Protein AF-A0A382EFL1-F1 (afdb_monomer_lite)

InterPro domains:
  IPR002048 EF-hand domain [PF13202] (67-88)
  IPR002048 EF-hand domain [PS50222] (62-89)
  IPR011992 EF-hand domain pair [SSF47473] (65-88)
  IPR018247 EF-Hand 1, calcium-binding site [PS00018] (75-87)

Secondary structure (DSSP, 8-state):
-HHHHHHHHHHHHHHHHHHHHHHTTS--PPPP-------SPPTT-PPPTTPPPP--S-HHHHHHHHHHHHHHHH-SS-SSS--TTGGG-

Foldseek 3Di:
DVVVVVVVVVVVVVVVVVVVVPPVPPDPDDPDPDPPPCPDDPPPPDDPPPDQPDDPVPPVVNVVSVVVVVQVVLPPVVPSDRDPVSVVD

Organism: NCBI:txid408172

Sequence (89 aa):
MVRRFAVDCAVMGLTLGVVHAQDDMMGDEPPPPHPEVVLAPPEGFEPPEDMPPRMTGDPEADAGAMLDTFFQLMDADGSGAIDFEEFKA

Radius of gyration: 32.82 Å; chains: 1; bounding box: 54×45×85 Å

pLDDT: mean 70.11, std 13.49, range [45.84, 93.25]

Structure (mmCIF, N/CA/C/O backbone):
data_AF-A0A382EFL1-F1
#
_entry.id   AF-A0A382EFL1-F1
#
loop_
_atom_site.group_PDB
_atom_site.id
_atom_site.type_symbol
_atom_site.label_atom_id
_atom_site.label_alt_id
_atom_site.label_comp_id
_atom_site.label_asym_id
_atom_site.label_entity_id
_atom_site.label_seq_id
_atom_site.pdbx_PDB_ins_code
_atom_site.Cartn_x
_atom_site.Cartn_y
_atom_site.Cartn_z
_atom_site.occupancy
_atom_site.B_iso_or_equiv
_atom_site.auth_seq_id
_atom_site.auth_comp_id
_atom_site.auth_asym_id
_atom_site.auth_atom_id
_atom_site.pdbx_PDB_model_num
ATOM 1 N N . MET A 1 1 ? 24.081 30.995 -72.112 1.00 59.00 1 MET A N 1
ATOM 2 C CA . MET A 1 1 ? 24.438 29.772 -71.353 1.00 59.00 1 MET A CA 1
ATOM 3 C C . MET A 1 1 ? 25.164 30.070 -70.038 1.00 59.00 1 MET A C 1
ATOM 5 O O . MET A 1 1 ? 24.804 29.465 -69.042 1.00 59.00 1 MET A O 1
ATOM 9 N N . VAL A 1 2 ? 26.078 31.048 -69.986 1.00 59.31 2 VAL A N 1
ATOM 10 C CA . VAL A 1 2 ? 26.881 31.411 -68.790 1.00 59.31 2 VAL A CA 1
ATOM 11 C C . VAL A 1 2 ? 26.058 31.782 -67.537 1.00 59.31 2 VAL A C 1
ATOM 13 O O . VAL A 1 2 ? 26.422 31.409 -66.430 1.00 59.31 2 VAL A O 1
ATOM 16 N N . ARG A 1 3 ? 24.907 32.457 -67.690 1.00 57.16 3 ARG A N 1
ATOM 17 C CA . ARG A 1 3 ? 24.054 32.867 -66.552 1.00 57.16 3 ARG A CA 1
ATOM 18 C C . ARG A 1 3 ? 23.372 31.707 -65.815 1.00 57.16 3 ARG A C 1
ATOM 20 O O . ARG A 1 3 ? 23.084 31.852 -64.639 1.00 57.16 3 ARG A O 1
ATOM 27 N N . ARG A 1 4 ? 23.113 30.582 -66.494 1.00 58.56 4 ARG A N 1
ATOM 28 C CA . ARG A 1 4 ? 22.501 29.389 -65.878 1.00 58.56 4 ARG A CA 1
ATOM 29 C C . ARG A 1 4 ? 23.523 28.659 -65.002 1.00 58.56 4 ARG A C 1
ATOM 31 O O . ARG A 1 4 ? 23.261 28.443 -63.832 1.00 58.56 4 ARG A O 1
ATOM 38 N N . PHE A 1 5 ? 24.735 28.476 -65.528 1.00 60.66 5 PHE A N 1
ATOM 39 C CA . PHE A 1 5 ? 25.871 27.926 -64.782 1.00 60.66 5 PHE A CA 1
ATOM 40 C C . PHE A 1 5 ? 26.218 28.728 -63.522 1.00 60.66 5 PHE A C 1
ATOM 42 O O . PHE A 1 5 ? 26.488 28.142 -62.482 1.00 60.66 5 PHE A O 1
ATOM 49 N N . ALA A 1 6 ? 26.175 30.063 -63.588 1.00 65.06 6 ALA A N 1
ATOM 50 C CA . ALA A 1 6 ? 26.443 30.898 -62.417 1.00 65.06 6 ALA A CA 1
ATOM 51 C C . ALA A 1 6 ? 25.407 30.700 -61.293 1.00 65.06 6 ALA A C 1
ATOM 53 O O . ALA A 1 6 ? 25.768 30.714 -60.119 1.00 65.06 6 ALA A O 1
ATOM 54 N N . VAL A 1 7 ? 24.134 30.490 -61.648 1.00 67.81 7 VAL A N 1
ATOM 55 C CA . VAL A 1 7 ? 23.063 30.209 -60.681 1.00 67.81 7 VAL A CA 1
ATOM 56 C C . VAL A 1 7 ? 23.217 28.803 -60.102 1.00 67.81 7 VAL A C 1
ATOM 58 O O . VAL A 1 7 ? 23.110 28.641 -58.891 1.00 67.81 7 VAL A O 1
ATOM 61 N N . ASP A 1 8 ? 23.555 27.813 -60.928 1.00 65.50 8 ASP A N 1
ATOM 62 C CA . ASP A 1 8 ? 23.742 26.431 -60.472 1.00 65.50 8 ASP A CA 1
ATOM 63 C C . ASP A 1 8 ? 24.926 26.309 -59.492 1.00 65.50 8 ASP A C 1
ATOM 65 O O . ASP A 1 8 ? 24.803 25.675 -58.443 1.00 65.50 8 ASP A O 1
ATOM 69 N N . CYS A 1 9 ? 26.046 26.994 -59.759 1.00 64.12 9 CYS A N 1
ATOM 70 C CA . CYS A 1 9 ? 27.179 27.053 -58.829 1.00 64.12 9 CYS A CA 1
ATOM 71 C C . CYS A 1 9 ? 26.827 27.768 -57.514 1.00 64.12 9 CYS A C 1
ATOM 73 O O . CYS A 1 9 ? 27.277 27.344 -56.450 1.00 64.12 9 CYS A O 1
ATOM 75 N N . ALA A 1 10 ? 26.012 28.827 -57.568 1.00 65.44 10 ALA A N 1
ATOM 76 C CA . ALA A 1 10 ? 25.576 29.546 -56.373 1.00 65.44 10 ALA A CA 1
ATOM 77 C C . ALA A 1 10 ? 24.659 28.686 -55.488 1.00 65.44 10 ALA A C 1
ATOM 79 O O . ALA A 1 10 ? 24.827 28.675 -54.271 1.00 65.44 10 ALA A O 1
ATOM 80 N N . VAL A 1 11 ? 23.737 27.923 -56.085 1.00 64.00 11 VAL A N 1
ATOM 81 C CA . VAL A 1 11 ? 22.847 27.007 -55.352 1.00 64.00 11 VAL A CA 1
ATOM 82 C C . VAL A 1 11 ? 23.642 25.867 -54.707 1.00 64.00 11 VAL A C 1
ATOM 84 O O . VAL A 1 11 ? 23.448 25.595 -53.525 1.00 64.00 11 VAL A O 1
ATOM 87 N N . MET A 1 12 ? 24.591 25.253 -55.426 1.00 60.06 12 MET A N 1
ATOM 88 C CA . MET A 1 12 ? 25.440 24.198 -54.851 1.00 60.06 12 MET A CA 1
ATOM 89 C C . MET A 1 12 ? 26.321 24.713 -53.701 1.00 60.06 12 MET A C 1
ATOM 91 O O . MET A 1 12 ? 26.408 24.063 -52.657 1.00 60.06 12 MET A O 1
ATOM 95 N N . GLY A 1 13 ? 26.921 25.900 -53.846 1.00 59.91 13 GLY A N 1
ATOM 96 C CA . GLY A 1 13 ? 27.728 26.515 -52.787 1.00 59.91 13 GLY A CA 1
ATOM 97 C C . GLY A 1 13 ? 26.928 26.803 -51.512 1.00 59.91 13 GLY A C 1
ATOM 98 O O . GLY A 1 13 ? 27.428 26.588 -50.409 1.00 59.91 13 GLY A O 1
ATOM 99 N N . LEU A 1 14 ? 25.663 27.212 -51.653 1.00 57.84 14 LEU A N 1
ATOM 100 C CA . LEU A 1 14 ? 24.779 27.501 -50.520 1.00 57.84 14 LEU A CA 1
ATOM 101 C C . LEU A 1 14 ? 24.356 26.228 -49.765 1.00 57.84 14 LEU A C 1
ATOM 103 O O . LEU A 1 14 ? 24.180 26.272 -48.551 1.00 57.84 14 LEU A O 1
ATOM 107 N N . THR A 1 15 ? 24.252 25.085 -50.454 1.00 58.06 15 THR A N 1
ATOM 108 C CA . THR A 1 15 ? 23.924 23.795 -49.818 1.00 58.06 15 THR A CA 1
ATOM 109 C C . THR A 1 15 ? 25.097 23.151 -49.073 1.00 58.06 15 THR A C 1
ATOM 111 O O . THR A 1 15 ? 24.880 22.525 -48.042 1.00 58.06 15 THR A O 1
ATOM 114 N N . LEU A 1 16 ? 26.340 23.324 -49.543 1.00 53.31 16 LEU A N 1
ATOM 115 C CA . LEU A 1 16 ? 27.521 22.723 -48.903 1.00 53.31 16 LEU A CA 1
ATOM 116 C C . LEU A 1 16 ? 28.024 23.524 -47.689 1.00 53.31 16 LEU A C 1
ATOM 118 O O . LEU A 1 16 ? 28.574 22.939 -46.759 1.00 53.31 16 LEU A O 1
ATOM 122 N N . GLY A 1 17 ? 27.813 24.846 -47.664 1.00 52.12 17 GLY A N 1
ATOM 123 C CA . GLY A 1 17 ? 28.257 25.707 -46.558 1.00 52.12 17 GLY A CA 1
ATOM 124 C C . GLY A 1 17 ? 27.512 25.490 -45.234 1.00 52.12 17 GLY A C 1
ATOM 125 O O . GLY A 1 17 ? 28.092 25.700 -44.174 1.00 52.12 17 GLY A O 1
ATOM 126 N N . VAL A 1 18 ? 26.251 25.040 -45.272 1.00 51.97 18 VAL A N 1
ATOM 127 C CA . VAL A 1 18 ? 25.450 24.781 -44.057 1.00 51.97 18 VAL A CA 1
ATOM 128 C C . VAL A 1 18 ? 25.894 23.503 -43.334 1.00 51.97 18 VAL A C 1
ATOM 130 O O . VAL A 1 18 ? 25.783 23.435 -42.116 1.00 51.97 18 VAL A O 1
ATOM 133 N N . VAL A 1 19 ? 26.440 22.517 -44.055 1.00 48.03 19 VAL A N 1
ATOM 134 C CA . VAL A 1 19 ? 26.843 21.225 -43.469 1.00 48.03 19 VAL A CA 1
ATOM 135 C C . VAL A 1 19 ? 28.178 21.337 -42.721 1.00 48.03 19 VAL A C 1
ATOM 137 O O . VAL A 1 19 ? 28.302 20.830 -41.614 1.00 48.03 19 VAL A O 1
ATOM 140 N N . HIS A 1 20 ? 2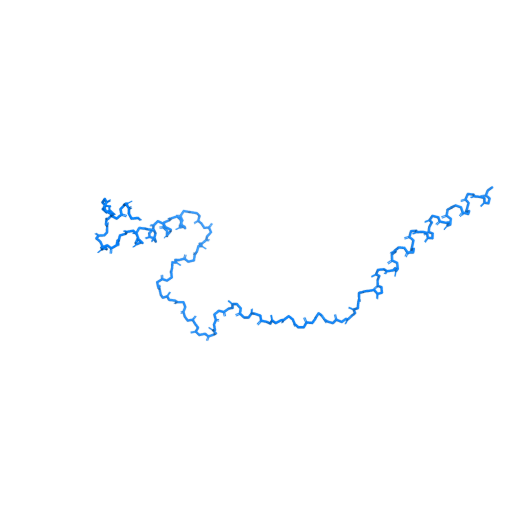9.153 22.081 -43.256 1.00 46.38 20 HIS A N 1
ATOM 141 C CA . HIS A 1 20 ? 30.491 22.178 -42.646 1.00 46.38 20 HIS A CA 1
ATOM 142 C C . HIS A 1 20 ? 30.548 23.012 -41.353 1.00 46.38 20 HIS A C 1
ATOM 144 O O . HIS A 1 20 ? 31.497 22.881 -40.592 1.00 46.38 20 HIS A O 1
ATOM 150 N N . ALA A 1 21 ? 29.558 23.872 -41.086 1.00 51.59 21 ALA A N 1
ATOM 151 C CA . ALA A 1 21 ? 29.544 24.694 -39.872 1.00 51.59 21 ALA A CA 1
ATOM 152 C C . ALA A 1 21 ? 29.066 23.936 -38.617 1.00 51.59 21 ALA A C 1
ATOM 154 O O . ALA A 1 21 ? 29.156 24.479 -37.518 1.00 51.59 21 ALA A O 1
ATOM 155 N N . GLN A 1 22 ? 28.530 22.719 -38.769 1.00 46.03 22 GLN A N 1
ATOM 156 C CA . GLN A 1 22 ? 28.042 21.920 -37.640 1.00 46.03 22 GLN A CA 1
ATOM 157 C C . GLN A 1 22 ? 29.011 20.815 -37.204 1.00 46.03 22 GLN A C 1
ATOM 159 O O . GLN A 1 22 ? 28.967 20.437 -36.037 1.00 46.03 22 GLN A O 1
ATOM 164 N N . ASP A 1 23 ? 29.905 20.346 -38.081 1.00 45.84 23 ASP A N 1
ATOM 165 C CA . ASP A 1 23 ? 30.829 19.254 -37.736 1.00 45.84 23 ASP A CA 1
ATOM 166 C C . ASP A 1 23 ? 31.970 19.700 -36.797 1.00 45.84 23 ASP A C 1
ATOM 168 O O . ASP A 1 23 ? 32.364 18.934 -35.924 1.00 45.84 23 ASP A O 1
ATOM 172 N N . ASP A 1 24 ? 32.442 20.953 -36.875 1.00 47.97 24 ASP A N 1
ATOM 173 C CA . ASP A 1 24 ? 33.531 21.465 -36.010 1.00 47.97 24 ASP A CA 1
ATOM 174 C C . ASP A 1 24 ? 33.091 21.822 -34.572 1.00 47.97 24 ASP A C 1
ATOM 176 O O . ASP A 1 24 ? 33.923 22.140 -33.723 1.00 47.97 24 ASP A O 1
ATOM 180 N N . MET A 1 25 ? 31.788 21.787 -34.268 1.00 49.88 25 MET A N 1
ATOM 181 C CA . MET A 1 25 ? 31.263 22.072 -32.920 1.00 49.88 25 MET A CA 1
ATOM 182 C C . MET A 1 25 ? 30.957 20.802 -32.117 1.00 49.88 25 MET A C 1
ATOM 184 O O . MET A 1 25 ? 30.433 20.885 -31.006 1.00 49.88 25 MET A O 1
ATOM 188 N N . MET A 1 26 ? 31.293 19.630 -32.656 1.00 59.03 26 MET A N 1
ATOM 189 C CA . MET A 1 26 ? 31.218 18.357 -31.947 1.00 59.03 26 MET A CA 1
ATOM 190 C C . MET A 1 26 ? 32.596 18.075 -31.356 1.00 59.03 26 MET A C 1
ATOM 192 O O . MET A 1 26 ? 33.348 17.241 -31.847 1.00 59.03 26 MET A O 1
ATOM 196 N N . GLY A 1 27 ? 32.957 18.857 -30.336 1.00 56.31 27 GLY A N 1
ATOM 197 C CA . GLY A 1 27 ? 34.188 18.644 -29.592 1.00 56.31 27 GLY A CA 1
ATOM 198 C C . GLY A 1 27 ? 34.277 17.197 -29.109 1.00 56.31 27 GLY A C 1
ATOM 199 O O . GLY A 1 27 ? 33.355 16.700 -28.467 1.00 56.31 27 GLY A O 1
ATOM 200 N N . ASP A 1 28 ? 35.415 16.559 -29.378 1.00 61.38 28 ASP A N 1
ATOM 201 C CA . ASP A 1 28 ? 35.863 15.277 -28.811 1.00 61.38 28 ASP A CA 1
ATOM 202 C C . ASP A 1 28 ? 36.074 15.341 -27.276 1.00 61.38 28 ASP A C 1
ATOM 204 O O . ASP A 1 28 ? 36.847 14.569 -26.703 1.00 61.38 28 ASP A O 1
ATOM 208 N N . GLU A 1 29 ? 35.427 16.273 -26.571 1.00 59.22 29 GLU A N 1
ATOM 209 C CA . GLU A 1 29 ? 35.470 16.296 -25.116 1.00 59.22 29 GLU A CA 1
ATOM 210 C C . GLU A 1 29 ? 34.511 15.232 -24.574 1.00 59.22 29 GLU A C 1
ATOM 212 O O . GLU A 1 29 ? 33.309 15.276 -24.860 1.00 59.22 29 GLU A O 1
ATOM 217 N N . PRO A 1 30 ? 35.010 14.264 -23.781 1.00 66.75 30 PRO A N 1
ATOM 218 C CA . PRO A 1 30 ? 34.131 13.343 -23.085 1.00 66.75 30 PRO A CA 1
ATOM 219 C C . PRO A 1 30 ? 33.146 14.167 -22.245 1.00 66.75 30 PRO A C 1
ATOM 221 O O . PRO A 1 30 ? 33.557 15.163 -21.638 1.00 66.75 30 PRO A O 1
ATOM 224 N N . PRO A 1 31 ? 31.854 13.788 -22.206 1.00 67.25 31 PRO A N 1
ATOM 225 C CA . PRO A 1 31 ? 30.872 14.512 -21.417 1.00 67.25 31 PRO A CA 1
ATOM 226 C C . PRO A 1 31 ? 31.399 14.668 -19.986 1.00 67.25 31 PRO A C 1
ATOM 228 O O . PRO A 1 31 ? 31.995 13.720 -19.459 1.00 67.25 31 PRO A O 1
ATOM 231 N N . PRO A 1 32 ? 31.208 15.842 -19.351 1.00 69.06 32 PRO A N 1
ATOM 232 C CA . PRO A 1 32 ? 31.631 16.029 -17.974 1.00 69.06 32 PRO A CA 1
ATOM 233 C C . PRO A 1 32 ? 31.040 14.891 -17.136 1.00 69.06 32 PRO A C 1
ATOM 235 O O . PRO A 1 32 ? 29.884 14.513 -17.378 1.00 69.06 32 PRO A O 1
ATOM 238 N N . PRO A 1 33 ? 31.814 14.318 -16.194 1.00 71.31 33 PRO A N 1
ATOM 239 C CA . PRO A 1 33 ? 31.331 13.229 -15.364 1.00 71.31 33 PRO A CA 1
ATOM 240 C C . PRO A 1 33 ? 30.044 13.700 -14.700 1.00 71.31 33 PRO A C 1
ATOM 242 O O . PRO A 1 33 ? 30.032 14.652 -13.917 1.00 71.31 33 PRO A O 1
ATOM 245 N N . HIS A 1 34 ? 28.937 13.079 -15.090 1.00 58.03 34 HIS A N 1
ATOM 246 C CA . HIS A 1 34 ? 27.669 13.286 -14.420 1.00 58.03 34 HIS A CA 1
ATOM 247 C C . HIS A 1 34 ? 27.885 12.809 -12.982 1.00 58.03 34 HIS A C 1
ATOM 249 O O . HIS A 1 34 ? 28.527 11.771 -12.795 1.00 58.03 34 HIS A O 1
ATOM 255 N N . PRO A 1 35 ? 27.408 13.540 -11.960 1.00 62.53 35 PRO A N 1
ATOM 256 C CA . PRO A 1 35 ? 27.408 12.995 -10.616 1.00 62.53 35 PRO A CA 1
ATOM 257 C C . PRO A 1 35 ? 26.669 11.661 -10.684 1.00 62.53 35 PRO A C 1
ATOM 259 O O . PRO A 1 35 ? 25.514 11.608 -11.111 1.00 62.53 35 PRO A O 1
ATOM 262 N N . GLU A 1 36 ? 27.366 10.582 -10.342 1.00 57.88 36 GLU A N 1
ATOM 263 C CA . GLU A 1 36 ? 26.783 9.253 -10.261 1.00 57.88 36 GLU A CA 1
ATOM 264 C C . GLU A 1 36 ? 25.805 9.287 -9.088 1.00 57.88 36 GLU A C 1
ATOM 266 O O . GLU A 1 36 ? 26.165 9.108 -7.925 1.00 57.88 36 GLU A O 1
ATOM 271 N N . VAL A 1 37 ? 24.556 9.653 -9.378 1.00 64.25 37 VAL A N 1
ATOM 272 C CA . VAL A 1 37 ? 23.475 9.533 -8.413 1.00 64.25 37 VAL A CA 1
ATOM 273 C C . VAL A 1 37 ? 23.243 8.037 -8.284 1.00 64.25 37 VAL A C 1
ATOM 275 O O . VAL A 1 37 ? 22.555 7.433 -9.106 1.00 64.25 37 VAL A O 1
ATOM 278 N N . VAL A 1 38 ? 23.873 7.425 -7.282 1.00 60.94 38 VAL A N 1
ATOM 279 C CA . VAL A 1 38 ? 23.615 6.039 -6.897 1.00 60.94 38 VAL A CA 1
ATOM 280 C C . VAL A 1 38 ? 22.185 5.997 -6.352 1.00 60.94 38 VAL A C 1
ATOM 28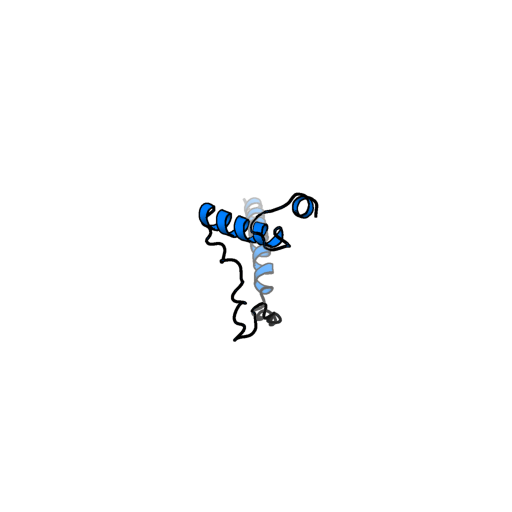2 O O . VAL A 1 38 ? 21.941 6.164 -5.164 1.00 60.94 38 VAL A O 1
ATOM 285 N N . LEU A 1 39 ? 21.218 5.857 -7.263 1.00 64.19 39 LEU A N 1
ATOM 286 C CA . LEU A 1 39 ? 19.795 5.657 -6.967 1.00 64.19 39 LEU A CA 1
ATOM 287 C C . LEU A 1 39 ? 19.518 4.227 -6.477 1.00 64.19 39 LEU A C 1
ATOM 289 O O . LEU A 1 39 ? 18.384 3.900 -6.130 1.00 64.19 39 LEU A O 1
ATOM 293 N N . ALA A 1 40 ? 20.538 3.365 -6.488 1.00 65.38 40 ALA A N 1
ATOM 294 C CA . ALA A 1 40 ? 20.447 2.012 -5.977 1.00 65.38 40 ALA A CA 1
ATOM 295 C C . ALA A 1 40 ? 20.538 2.017 -4.441 1.00 65.38 40 ALA A C 1
ATOM 297 O O . ALA A 1 40 ? 21.327 2.779 -3.873 1.00 65.38 40 ALA A O 1
ATOM 298 N N . PRO A 1 41 ? 19.774 1.148 -3.759 1.00 67.81 41 PRO A N 1
ATOM 299 C CA . PRO A 1 41 ? 20.032 0.833 -2.364 1.00 67.81 41 PRO A CA 1
ATOM 300 C C . PRO A 1 41 ? 21.506 0.429 -2.178 1.00 67.81 41 PRO A C 1
ATOM 302 O O . PRO A 1 41 ? 22.072 -0.199 -3.079 1.00 67.81 41 PRO A O 1
ATOM 305 N N . PRO A 1 42 ? 22.139 0.775 -1.044 1.00 74.44 42 PRO A N 1
ATOM 306 C CA . PRO A 1 42 ? 23.514 0.369 -0.767 1.00 74.44 42 PRO A CA 1
ATOM 307 C C . PRO A 1 42 ? 23.665 -1.154 -0.883 1.00 74.44 42 PRO A C 1
ATOM 309 O O . PRO A 1 42 ? 22.745 -1.904 -0.550 1.00 74.44 42 PRO A O 1
ATOM 312 N N . GLU A 1 43 ? 24.826 -1.615 -1.354 1.00 72.19 43 GLU A N 1
ATOM 313 C CA . GLU A 1 43 ? 25.136 -3.046 -1.420 1.00 72.19 43 GLU A CA 1
ATOM 314 C C . GLU A 1 43 ? 24.933 -3.687 -0.035 1.00 72.19 43 GLU A C 1
ATOM 316 O O . GLU A 1 43 ? 25.474 -3.212 0.964 1.00 72.19 43 GLU A O 1
ATOM 321 N N . GLY A 1 44 ? 24.111 -4.739 0.038 1.00 67.38 44 GLY A N 1
ATOM 322 C CA . GLY A 1 44 ? 23.721 -5.377 1.303 1.00 67.38 44 GLY A CA 1
ATOM 323 C C . GLY A 1 44 ? 22.403 -4.881 1.909 1.00 67.38 44 GLY A C 1
ATOM 324 O O . GLY A 1 44 ? 22.033 -5.333 2.989 1.00 67.38 44 GLY A O 1
ATOM 325 N N . PHE A 1 45 ? 21.669 -3.990 1.235 1.00 70.06 45 PHE A N 1
ATOM 326 C CA . PHE A 1 45 ? 20.266 -3.740 1.559 1.00 70.06 45 PHE A CA 1
ATOM 327 C C . PHE A 1 45 ? 19.423 -4.946 1.129 1.00 70.06 45 PHE A C 1
ATOM 329 O O . PHE A 1 45 ? 19.089 -5.098 -0.048 1.00 70.06 45 PHE A O 1
ATOM 336 N N . GLU A 1 46 ? 19.099 -5.819 2.079 1.00 64.25 46 GLU A N 1
ATOM 337 C CA . GLU A 1 46 ? 18.074 -6.838 1.881 1.00 64.25 46 GLU A CA 1
ATOM 338 C C . GLU A 1 46 ? 16.708 -6.139 1.866 1.00 64.25 46 GLU A C 1
ATOM 340 O O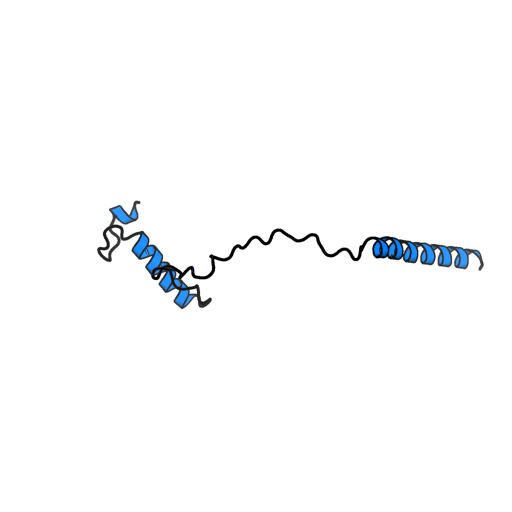 . GLU A 1 46 ? 16.374 -5.422 2.815 1.00 64.25 46 GLU A O 1
ATOM 345 N N . PRO A 1 47 ? 15.930 -6.277 0.777 1.00 64.94 47 PRO A N 1
ATOM 346 C CA . PRO A 1 47 ? 14.548 -5.833 0.764 1.00 64.94 47 PRO A CA 1
ATOM 347 C C . PRO A 1 47 ? 13.823 -6.384 2.000 1.00 64.94 47 PRO A C 1
ATOM 349 O O . PRO A 1 47 ? 14.013 -7.562 2.308 1.00 64.94 47 PRO A O 1
ATOM 352 N N . PRO A 1 48 ? 13.003 -5.578 2.699 1.00 69.06 48 PRO A N 1
ATOM 353 C CA . PRO A 1 48 ? 12.160 -6.090 3.772 1.00 69.06 48 PRO A CA 1
ATOM 354 C C . PRO A 1 48 ? 11.379 -7.315 3.286 1.00 69.06 48 PRO A C 1
ATOM 356 O O . PRO A 1 48 ? 10.865 -7.301 2.165 1.00 69.06 48 PRO A O 1
ATOM 359 N N . GLU A 1 49 ? 11.297 -8.359 4.113 1.00 66.12 49 GLU A N 1
ATOM 360 C CA . GLU A 1 49 ? 10.621 -9.617 3.755 1.00 66.12 49 GLU A CA 1
ATOM 361 C C . GLU A 1 49 ? 9.137 -9.401 3.394 1.00 66.12 49 GLU A C 1
ATOM 363 O O . GLU A 1 49 ? 8.597 -10.131 2.568 1.00 66.12 49 GLU A O 1
ATOM 368 N N . ASP A 1 50 ? 8.524 -8.335 3.921 1.00 68.19 50 ASP A N 1
ATOM 369 C CA . ASP A 1 50 ? 7.134 -7.928 3.672 1.00 68.19 50 ASP A CA 1
ATOM 370 C C . ASP A 1 50 ? 6.949 -7.044 2.421 1.00 68.19 50 ASP A C 1
ATOM 372 O O . ASP A 1 50 ? 5.960 -6.318 2.294 1.00 68.19 50 ASP A O 1
ATOM 376 N N . MET A 1 51 ? 7.905 -7.032 1.485 1.00 60.81 51 MET A N 1
ATOM 377 C CA . MET A 1 51 ? 7.709 -6.302 0.233 1.00 60.81 51 MET A CA 1
ATOM 378 C C . MET A 1 51 ? 6.579 -6.970 -0.574 1.00 60.81 51 MET A C 1
ATOM 380 O O . MET A 1 51 ? 6.630 -8.186 -0.785 1.00 60.81 51 MET A O 1
ATOM 384 N N . PRO A 1 52 ? 5.584 -6.208 -1.076 1.00 63.03 52 PRO A N 1
ATOM 385 C CA . PRO A 1 52 ? 4.579 -6.771 -1.967 1.00 63.03 52 PRO A CA 1
ATOM 386 C C . PRO A 1 52 ? 5.276 -7.427 -3.167 1.00 63.03 52 PRO A C 1
ATOM 388 O O . PRO A 1 52 ? 6.332 -6.946 -3.606 1.00 63.03 52 PRO A O 1
ATOM 391 N N . PRO A 1 53 ? 4.729 -8.533 -3.697 1.00 65.50 53 PRO A N 1
ATOM 392 C CA . PRO A 1 53 ? 5.366 -9.262 -4.781 1.00 65.50 53 PRO A CA 1
ATOM 393 C C . PRO A 1 53 ? 5.646 -8.315 -5.951 1.00 65.50 53 PRO A C 1
ATOM 395 O O . PRO A 1 53 ? 4.829 -7.459 -6.299 1.00 65.50 53 PRO A O 1
ATOM 398 N N . ARG A 1 54 ? 6.837 -8.446 -6.550 1.00 66.31 54 ARG A N 1
ATOM 399 C CA . ARG A 1 54 ? 7.186 -7.697 -7.763 1.00 66.31 54 ARG A CA 1
ATOM 400 C C . ARG A 1 54 ? 6.098 -7.944 -8.801 1.00 66.31 54 ARG A C 1
ATOM 402 O O . ARG A 1 54 ? 5.878 -9.099 -9.152 1.00 66.31 54 ARG A O 1
ATOM 409 N N . MET A 1 55 ? 5.484 -6.864 -9.289 1.00 65.44 55 MET A N 1
ATOM 410 C CA . MET A 1 55 ? 4.520 -6.911 -10.389 1.00 65.44 55 MET A CA 1
ATOM 411 C C . MET A 1 55 ? 5.118 -7.750 -11.518 1.00 65.44 55 MET A C 1
ATOM 413 O O . MET A 1 55 ? 6.185 -7.433 -12.055 1.00 65.44 55 MET A O 1
ATOM 417 N N . THR A 1 56 ? 4.471 -8.870 -11.797 1.00 72.56 56 THR A N 1
ATOM 418 C CA . THR A 1 56 ? 4.934 -9.908 -12.716 1.00 72.56 56 THR A CA 1
ATOM 419 C C . THR A 1 56 ? 4.642 -9.547 -14.171 1.00 72.56 56 THR A C 1
ATOM 421 O O . THR A 1 56 ? 5.206 -10.159 -15.080 1.00 72.56 56 THR A O 1
ATOM 424 N N . GLY A 1 57 ? 3.806 -8.527 -14.402 1.00 72.12 57 GLY A N 1
ATOM 425 C CA . GLY A 1 57 ? 3.331 -8.129 -15.725 1.00 72.12 57 GLY A CA 1
ATOM 426 C C . GLY A 1 57 ? 2.166 -8.989 -16.219 1.00 72.12 57 GLY A C 1
ATOM 427 O O . GLY A 1 57 ? 1.647 -8.732 -17.306 1.00 72.12 57 GLY A O 1
ATOM 428 N N . ASP A 1 58 ? 1.753 -9.985 -15.432 1.00 79.56 58 ASP A N 1
ATOM 429 C CA . ASP A 1 58 ? 0.520 -10.734 -15.621 1.00 79.56 58 ASP A CA 1
ATOM 430 C C . ASP A 1 58 ? -0.615 -10.024 -14.860 1.00 79.56 58 ASP A C 1
ATOM 432 O O . ASP A 1 58 ? -0.609 -10.003 -13.626 1.00 79.56 58 ASP A O 1
ATOM 436 N N . PRO A 1 59 ? -1.600 -9.434 -15.562 1.00 74.56 59 PRO A N 1
ATOM 437 C CA . PRO A 1 59 ? -2.652 -8.647 -14.930 1.00 74.56 59 PRO A CA 1
ATOM 438 C C . PRO A 1 59 ? -3.526 -9.449 -13.957 1.00 74.56 59 PRO A C 1
ATOM 440 O O . PRO A 1 59 ? -4.111 -8.845 -13.061 1.00 74.56 59 PRO A O 1
ATOM 443 N N . GLU A 1 60 ? -3.639 -10.772 -14.109 1.00 76.00 60 GLU A N 1
ATOM 444 C CA . GLU A 1 60 ? -4.465 -11.600 -13.219 1.00 76.00 60 GLU A CA 1
ATOM 445 C C . GLU A 1 60 ? -3.744 -11.894 -11.895 1.00 76.00 60 GLU A C 1
ATOM 447 O O . GLU A 1 60 ? -4.322 -11.726 -10.819 1.00 76.00 60 GLU A O 1
ATOM 452 N N . ALA A 1 61 ? -2.457 -12.243 -11.961 1.00 72.00 61 ALA A N 1
ATOM 453 C CA . ALA A 1 61 ? -1.620 -12.442 -10.778 1.00 72.00 61 ALA A CA 1
ATOM 454 C C . ALA A 1 61 ? -1.375 -11.127 -10.014 1.00 72.00 61 ALA A C 1
ATOM 456 O O . ALA A 1 61 ? -1.453 -11.090 -8.784 1.00 72.00 61 ALA A O 1
ATOM 457 N N . ASP A 1 62 ? -1.145 -10.032 -10.742 1.00 77.31 62 ASP A N 1
ATOM 458 C CA . ASP A 1 62 ? -0.879 -8.717 -10.157 1.00 77.31 62 ASP A CA 1
ATOM 459 C C . ASP A 1 62 ? -2.141 -8.117 -9.505 1.00 77.31 62 ASP A C 1
ATOM 461 O O . ASP A 1 62 ? -2.050 -7.425 -8.489 1.00 77.31 62 ASP A O 1
ATOM 465 N N . ALA A 1 63 ? -3.336 -8.421 -10.029 1.00 77.88 63 ALA A N 1
ATOM 466 C CA . ALA A 1 63 ? -4.604 -8.010 -9.424 1.00 77.88 63 ALA A CA 1
ATOM 467 C C . ALA A 1 63 ? -4.843 -8.655 -8.051 1.00 77.88 63 ALA A C 1
ATOM 469 O O . ALA A 1 63 ? -5.296 -7.965 -7.136 1.00 77.88 63 ALA A O 1
ATOM 470 N N . GLY A 1 64 ? -4.512 -9.940 -7.889 1.00 80.69 64 GLY A N 1
ATOM 471 C CA . GLY A 1 64 ? -4.618 -10.629 -6.599 1.00 80.69 64 GLY A CA 1
ATOM 472 C C . GLY A 1 64 ? -3.708 -10.006 -5.542 1.00 80.69 64 GLY A C 1
ATOM 473 O O . GLY A 1 64 ? -4.173 -9.615 -4.476 1.00 8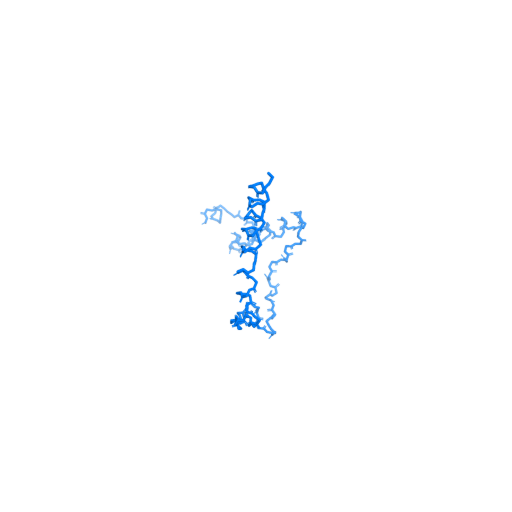0.69 64 GLY A O 1
ATOM 474 N N . ALA A 1 65 ? -2.434 -9.798 -5.881 1.00 79.81 65 ALA A N 1
ATOM 475 C CA . ALA A 1 65 ? -1.471 -9.171 -4.977 1.00 79.81 65 ALA A CA 1
ATOM 476 C C . ALA A 1 65 ? -1.852 -7.733 -4.581 1.00 79.81 65 ALA A C 1
ATOM 478 O O . ALA A 1 65 ? -1.688 -7.336 -3.424 1.00 79.81 65 ALA A O 1
ATOM 479 N N . MET A 1 66 ? -2.370 -6.943 -5.529 1.00 81.19 66 MET A N 1
ATOM 480 C CA . MET A 1 66 ? -2.856 -5.591 -5.242 1.00 81.19 66 MET A CA 1
ATOM 481 C C . MET A 1 66 ? -4.062 -5.602 -4.307 1.00 81.19 66 MET A C 1
ATOM 483 O O . MET A 1 66 ? -4.102 -4.795 -3.380 1.00 81.19 66 MET A O 1
ATOM 487 N N . LEU A 1 67 ? -5.019 -6.506 -4.535 1.00 85.06 67 LEU A N 1
ATOM 488 C CA . LEU A 1 67 ? -6.190 -6.673 -3.675 1.00 85.06 67 LEU A CA 1
ATOM 489 C C . LEU A 1 67 ? -5.797 -7.082 -2.258 1.00 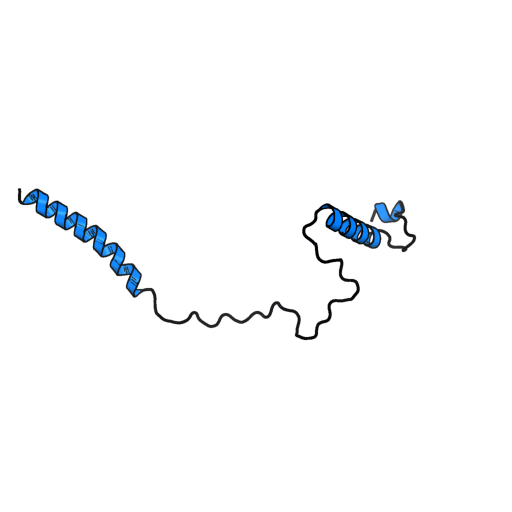85.06 67 LEU A C 1
ATOM 491 O O . LEU A 1 67 ? -6.271 -6.455 -1.318 1.00 85.06 67 LEU A O 1
ATOM 495 N N . ASP A 1 68 ? -4.902 -8.056 -2.104 1.00 85.06 68 ASP A N 1
ATOM 496 C CA . ASP A 1 68 ? -4.435 -8.509 -0.789 1.00 85.06 68 ASP A CA 1
ATOM 497 C C . ASP A 1 68 ? -3.736 -7.383 -0.019 1.00 85.06 68 ASP A C 1
ATOM 499 O O . ASP A 1 68 ? -3.984 -7.186 1.170 1.00 85.06 68 ASP A O 1
ATOM 503 N N . THR A 1 69 ? -2.913 -6.591 -0.711 1.00 85.00 69 THR A N 1
ATOM 504 C CA . THR A 1 69 ? -2.225 -5.439 -0.111 1.00 85.00 69 THR A CA 1
ATOM 505 C C . THR A 1 69 ? -3.222 -4.361 0.319 1.00 85.00 69 THR A C 1
ATOM 507 O O . THR A 1 69 ? -3.109 -3.806 1.409 1.00 85.00 69 THR A O 1
ATOM 510 N N . PHE A 1 70 ? -4.218 -4.063 -0.523 1.00 86.69 70 PHE A N 1
ATOM 511 C CA . PHE A 1 70 ? -5.270 -3.096 -0.196 1.00 86.69 70 PHE A CA 1
ATOM 512 C C . PHE A 1 70 ? -6.142 -3.567 0.963 1.00 86.69 70 PHE A C 1
ATOM 514 O O . PHE A 1 70 ? -6.521 -2.767 1.813 1.00 86.69 70 PHE A O 1
ATOM 521 N N . PHE A 1 71 ? -6.449 -4.861 0.998 1.00 89.88 71 PHE A N 1
ATOM 522 C CA . PHE A 1 71 ? -7.251 -5.464 2.046 1.00 89.88 71 PHE A CA 1
ATOM 523 C C . PHE A 1 71 ? -6.538 -5.384 3.395 1.00 89.88 71 PHE A C 1
ATOM 525 O O . PHE A 1 71 ? -7.116 -4.880 4.347 1.00 89.88 71 PHE A O 1
ATOM 532 N N . GLN A 1 72 ? -5.260 -5.770 3.453 1.00 88.25 72 GLN A N 1
ATOM 533 C CA . GLN A 1 72 ? -4.446 -5.658 4.670 1.00 88.25 72 GLN A CA 1
ATOM 534 C C . GLN A 1 72 ? -4.253 -4.210 5.132 1.00 88.25 72 GLN A C 1
ATOM 536 O O . GLN A 1 72 ? -4.120 -3.955 6.322 1.00 88.25 72 GLN A O 1
ATOM 541 N N . LEU A 1 73 ? -4.225 -3.252 4.202 1.00 87.88 73 LEU A N 1
ATOM 542 C CA . LEU A 1 73 ? -4.146 -1.834 4.548 1.00 87.88 73 LEU A CA 1
ATOM 543 C C . LEU A 1 73 ? -5.440 -1.323 5.200 1.00 87.88 73 LEU A C 1
ATOM 545 O O . LEU A 1 73 ? -5.385 -0.413 6.024 1.00 87.88 73 LEU A O 1
ATOM 549 N N . MET A 1 74 ? -6.588 -1.867 4.793 1.00 89.94 74 MET A N 1
ATOM 550 C CA . MET A 1 74 ? -7.903 -1.461 5.288 1.00 89.94 74 MET A CA 1
ATOM 551 C C . MET A 1 74 ? -8.339 -2.193 6.559 1.00 89.94 74 MET A C 1
ATOM 553 O O . MET A 1 74 ? -9.003 -1.577 7.386 1.00 89.94 74 MET A O 1
ATOM 557 N N . ASP A 1 75 ? -7.972 -3.466 6.697 1.00 93.06 75 ASP A N 1
ATOM 558 C CA . ASP A 1 75 ? -8.204 -4.314 7.873 1.00 93.06 75 ASP A CA 1
ATOM 559 C C . ASP A 1 75 ? -7.277 -3.872 9.018 1.00 93.06 75 ASP A C 1
ATOM 561 O O . ASP A 1 75 ? -6.228 -4.462 9.289 1.00 93.06 75 ASP A O 1
ATOM 565 N N . ALA A 1 76 ? -7.624 -2.743 9.633 1.00 88.88 76 ALA A N 1
ATOM 566 C CA . ALA A 1 76 ? -6.815 -2.074 10.641 1.00 88.88 76 ALA A CA 1
ATOM 567 C C . ALA A 1 76 ? -6.743 -2.888 11.936 1.00 88.88 76 ALA A C 1
ATOM 569 O O . ALA A 1 76 ? -5.767 -2.767 12.687 1.00 88.88 76 ALA A O 1
ATOM 570 N N . ASP A 1 77 ? -7.771 -3.694 12.209 1.00 91.00 77 ASP A N 1
ATOM 571 C CA . ASP A 1 77 ? -7.820 -4.577 13.368 1.00 91.00 77 ASP A CA 1
ATOM 572 C C . ASP A 1 77 ? -7.283 -5.996 13.101 1.00 91.00 77 ASP A C 1
ATOM 574 O O . ASP A 1 77 ? -7.003 -6.732 14.056 1.00 91.00 77 ASP A O 1
ATOM 578 N N . GLY A 1 78 ? -7.048 -6.358 11.835 1.00 90.94 78 GLY A N 1
ATOM 579 C CA . GLY A 1 78 ? -6.517 -7.659 11.434 1.00 90.94 78 GLY A CA 1
ATOM 580 C C . GLY A 1 78 ? -7.522 -8.797 11.619 1.00 90.94 78 GLY A C 1
ATOM 581 O O . GLY A 1 78 ? -7.123 -9.951 11.821 1.00 90.94 78 GLY A O 1
ATOM 582 N N . SER A 1 79 ? -8.819 -8.490 11.623 1.00 92.81 79 SER A N 1
ATOM 583 C CA . SER A 1 79 ? -9.899 -9.462 11.793 1.00 92.81 79 SER A CA 1
A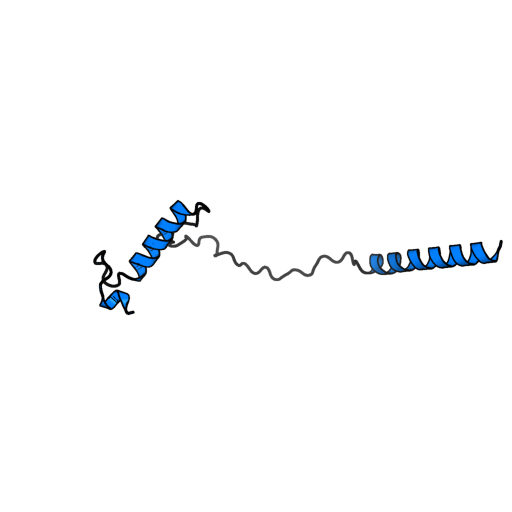TOM 584 C C . SER A 1 79 ? -10.103 -10.353 10.566 1.00 92.81 79 SER A C 1
ATOM 586 O O . SER A 1 79 ? -10.778 -11.387 10.657 1.00 92.81 79 SER A O 1
ATOM 588 N N . GLY A 1 80 ? -9.513 -9.991 9.425 1.00 90.56 80 GLY A N 1
ATOM 589 C CA . GLY A 1 80 ? -9.735 -10.648 8.145 1.00 90.56 80 GLY A CA 1
ATOM 590 C C . GLY A 1 80 ? -11.066 -10.258 7.500 1.00 90.56 80 GLY A C 1
ATOM 591 O O . GLY A 1 80 ? -11.530 -10.958 6.595 1.00 90.56 80 GLY A O 1
ATOM 592 N N . ALA A 1 81 ? -11.700 -9.175 7.957 1.00 92.81 81 ALA A N 1
ATOM 593 C CA . ALA A 1 81 ? -12.916 -8.610 7.388 1.00 92.81 81 ALA A CA 1
ATOM 594 C C . ALA A 1 81 ? -12.878 -7.082 7.488 1.00 92.81 81 ALA A C 1
ATOM 596 O O . ALA A 1 81 ? -12.544 -6.559 8.533 1.00 92.81 81 ALA A O 1
ATOM 597 N N . ILE A 1 82 ? -13.297 -6.379 6.431 1.00 93.25 82 ILE A N 1
ATOM 598 C CA . ILE A 1 82 ? -13.433 -4.917 6.485 1.00 93.25 82 ILE A CA 1
ATOM 599 C C . ILE A 1 82 ? -14.790 -4.572 7.093 1.00 93.25 82 ILE A C 1
ATOM 601 O O . ILE A 1 82 ? -15.839 -4.879 6.506 1.00 93.25 82 ILE A O 1
ATOM 605 N N . ASP A 1 83 ? -14.780 -3.929 8.254 1.00 92.44 83 ASP A N 1
ATOM 606 C CA . ASP A 1 83 ? -15.989 -3.449 8.908 1.00 92.44 83 ASP A CA 1
ATOM 607 C C . ASP A 1 83 ? -16.459 -2.075 8.376 1.00 92.44 83 ASP A C 1
ATOM 609 O O . ASP A 1 83 ? -15.851 -1.441 7.509 1.00 92.44 83 ASP A O 1
ATOM 613 N N . PHE A 1 84 ? -17.623 -1.610 8.842 1.00 92.50 84 PHE A N 1
ATOM 614 C CA . PHE A 1 84 ? -18.187 -0.341 8.368 1.00 92.50 84 PHE A CA 1
ATOM 615 C C . PHE A 1 84 ? -17.391 0.887 8.829 1.00 92.50 84 PHE A C 1
ATOM 617 O O . PHE A 1 84 ? -17.455 1.932 8.182 1.00 92.50 84 PHE A O 1
ATOM 624 N N . GLU A 1 85 ? -16.691 0.802 9.956 1.00 91.50 85 GLU A N 1
ATOM 625 C CA . GLU A 1 85 ? -15.850 1.889 10.447 1.00 91.50 85 GLU A CA 1
ATOM 626 C C . GLU A 1 85 ? -14.558 1.975 9.628 1.00 91.50 85 GLU A C 1
ATOM 628 O O . GLU A 1 85 ? -14.211 3.067 9.178 1.00 91.50 85 GLU A O 1
ATOM 633 N N . GLU A 1 86 ? -13.932 0.839 9.328 1.00 90.12 86 GLU A N 1
ATOM 634 C CA . GLU A 1 86 ? -12.767 0.715 8.445 1.00 90.12 86 GLU A CA 1
ATOM 635 C C . GLU A 1 86 ? -13.073 1.167 7.016 1.00 90.12 86 GLU A C 1
ATOM 637 O O . GLU A 1 86 ? -12.250 1.809 6.370 1.00 90.12 86 GLU A O 1
ATOM 642 N N . PHE A 1 87 ? -14.295 0.930 6.531 1.00 87.06 87 PHE A N 1
ATOM 643 C CA . PHE A 1 87 ? -14.720 1.394 5.210 1.00 87.06 87 PHE A CA 1
ATOM 644 C C . PHE A 1 87 ? -14.870 2.924 5.094 1.00 87.06 87 PHE A C 1
ATOM 646 O O . PHE A 1 87 ? -14.874 3.464 3.988 1.00 87.06 87 PHE A O 1
ATOM 653 N N . LYS A 1 88 ? -15.054 3.635 6.213 1.00 85.12 88 LYS A N 1
ATOM 654 C CA . LYS A 1 88 ? -15.251 5.097 6.227 1.00 85.12 88 LYS A CA 1
ATOM 655 C C . LYS A 1 88 ? -13.959 5.898 6.401 1.00 85.12 88 LYS A C 1
ATOM 657 O O . LYS A 1 88 ? -14.025 7.121 6.244 1.00 85.12 88 LYS A O 1
ATOM 662 N N . ALA A 1 89 ? -12.872 5.247 6.815 1.00 61.81 89 ALA A N 1
ATOM 663 C CA . ALA A 1 89 ? -11.568 5.870 7.039 1.00 61.81 89 ALA A CA 1
ATOM 664 C C . ALA A 1 89 ? -10.964 6.410 5.731 1.00 61.81 89 ALA A C 1
ATOM 666 O O . ALA A 1 89 ? -10.340 7.496 5.799 1.00 61.81 89 ALA A O 1
#